Protein AF-A0A5K0WE41-F1 (afdb_monomer)

Organism: NCBI:txid210225

Sequence (117 aa):
ALQFINQLADKLHSTHSMQDKSRVLQLVYVIPAPRSEVFQSDDFTSEDLRRLSEAVDWFSLMTYDFSSAQYPGPSAPLNWIRSSLKLLLHGASSQQKLAHKILIGINFYGNDFIISE

Solvent-accessible surface area (backbone atoms only — not comparable to full-atom values): 7152 Å² total; per-residue (Å²): 112,69,68,59,53,42,55,49,25,56,53,32,55,70,38,56,40,94,91,40,73,89,42,53,45,83,43,73,45,78,39,77,49,63,92,54,100,61,86,57,98,85,50,87,44,30,66,57,51,59,72,40,53,84,51,42,65,31,34,43,31,44,44,44,75,69,35,47,83,92,51,73,65,61,47,55,50,66,69,56,52,53,49,33,51,53,57,46,45,46,91,47,96,53,41,66,68,56,56,72,29,54,42,82,40,78,73,94,70,83,85,88,73,83,77,85,129

Secondary structure (DSSP, 8-state):
-HHHHHHHHHHHHT-B-SS-TT-B---EEEEEPPSSSS--TTSPPHHHHHHHTTT-SEEEEE-----BTTB---SS-HHHHHHHHHHHTTT-TTHHHHHHTEEE---S---------

Foldseek 3Di:
DLVVLQVVLVVQQPDADPVGRVDGGAAEAEAEQDLDLDDDPPHCFLVSLVSCVVRHQAYEYPQFCNADLVGDDGRHDPVSLVSSLCGNLPPDPCSPSSVVRYDYDDDPDDDDHDDDD

Radius of gyration: 17.18 Å; Cα contacts (8 Å, |Δi|>4): 147; chains: 1; bounding box: 40×33×52 Å

Structure (mmCIF, N/CA/C/O backbone):
data_AF-A0A5K0WE41-F1
#
_entry.id   AF-A0A5K0WE41-F1
#
loop_
_atom_site.group_PDB
_atom_site.id
_atom_site.type_symbol
_atom_site.label_atom_id
_atom_site.label_alt_id
_atom_site.label_comp_id
_atom_site.label_asym_id
_atom_site.label_entity_id
_atom_site.label_seq_id
_atom_site.pdbx_PDB_ins_code
_atom_site.Cartn_x
_atom_site.Cartn_y
_atom_site.Cartn_z
_atom_site.occupancy
_atom_site.B_iso_or_equiv
_atom_site.auth_seq_id
_atom_site.auth_comp_id
_atom_site.auth_asym_id
_atom_site.auth_atom_id
_atom_site.pdbx_PDB_model_num
ATOM 1 N N . ALA A 1 1 ? -11.943 11.754 -0.341 1.00 81.25 1 ALA A N 1
ATOM 2 C CA . ALA A 1 1 ? -11.703 10.295 -0.408 1.00 81.25 1 ALA A CA 1
ATOM 3 C C . ALA A 1 1 ? -11.460 9.675 0.974 1.00 81.25 1 ALA A C 1
ATOM 5 O O . ALA A 1 1 ? -12.251 8.834 1.367 1.00 81.25 1 ALA A O 1
ATOM 6 N N . LEU A 1 2 ? -10.456 10.105 1.754 1.00 90.19 2 LEU A N 1
ATOM 7 C CA . LEU A 1 2 ? -10.118 9.476 3.052 1.00 90.19 2 LEU A CA 1
ATOM 8 C C . LEU A 1 2 ? -11.279 9.411 4.060 1.00 90.19 2 LEU A C 1
ATOM 10 O O . LEU A 1 2 ? -11.458 8.401 4.728 1.00 90.19 2 LEU A O 1
ATOM 14 N N . GLN A 1 3 ? -12.110 10.458 4.132 1.00 94.25 3 GLN A N 1
ATOM 15 C CA . GLN A 1 3 ? -13.287 10.470 5.011 1.00 94.25 3 GLN A CA 1
ATOM 16 C C . GLN A 1 3 ? -14.264 9.327 4.702 1.00 94.25 3 GLN A C 1
ATOM 18 O O . GLN A 1 3 ? -14.810 8.727 5.621 1.00 94.25 3 GLN A O 1
ATOM 23 N N . PHE A 1 4 ? -14.458 9.011 3.419 1.00 96.19 4 PHE A N 1
ATOM 24 C CA . PHE A 1 4 ? -15.298 7.889 3.008 1.00 96.19 4 PHE A CA 1
ATOM 25 C C . PHE A 1 4 ? -14.699 6.556 3.470 1.00 96.19 4 PHE A C 1
ATOM 27 O O . PHE A 1 4 ? -15.430 5.710 3.971 1.00 96.19 4 PHE A O 1
ATOM 34 N N . ILE A 1 5 ? -13.375 6.392 3.369 1.00 96.62 5 ILE A N 1
ATOM 35 C CA . ILE A 1 5 ? -12.683 5.181 3.834 1.00 96.62 5 ILE A CA 1
ATOM 36 C C . ILE A 1 5 ? -12.859 4.992 5.343 1.00 96.62 5 ILE A C 1
ATOM 38 O O . ILE A 1 5 ? -13.182 3.889 5.771 1.00 96.62 5 ILE A O 1
ATOM 42 N N . ASN A 1 6 ? -12.743 6.061 6.135 1.00 96.12 6 ASN A N 1
ATOM 43 C CA . ASN A 1 6 ? -12.985 5.994 7.580 1.00 96.12 6 ASN A CA 1
ATOM 44 C C . ASN A 1 6 ? -14.433 5.597 7.904 1.00 96.12 6 ASN A C 1
ATOM 46 O O . ASN A 1 6 ? -14.660 4.670 8.671 1.00 96.12 6 ASN A O 1
ATOM 50 N N . GLN A 1 7 ? -15.419 6.234 7.264 1.00 97.25 7 GLN A N 1
ATOM 51 C CA . GLN A 1 7 ? -16.833 5.895 7.476 1.00 97.25 7 GLN A CA 1
ATOM 52 C C . GLN A 1 7 ? -17.160 4.455 7.063 1.00 97.25 7 GLN A C 1
ATOM 54 O O . GLN A 1 7 ? -17.967 3.785 7.708 1.00 97.25 7 GLN A O 1
ATOM 59 N N . LEU A 1 8 ? -16.539 3.972 5.984 1.00 97.44 8 LEU A N 1
ATOM 60 C CA . LEU A 1 8 ? -16.683 2.594 5.537 1.00 97.44 8 LEU A CA 1
ATOM 61 C C . LEU A 1 8 ? -16.079 1.618 6.552 1.00 97.44 8 LEU A C 1
ATOM 63 O O . LEU A 1 8 ? -16.735 0.636 6.890 1.00 97.44 8 LEU A O 1
ATOM 67 N N . ALA A 1 9 ? -14.874 1.898 7.053 1.00 96.81 9 ALA A N 1
ATOM 68 C CA . ALA A 1 9 ? -14.227 1.097 8.088 1.00 96.81 9 ALA A CA 1
ATOM 69 C C . ALA A 1 9 ? -15.100 0.991 9.343 1.00 96.81 9 ALA A C 1
ATOM 71 O O . ALA A 1 9 ? -15.446 -0.116 9.748 1.00 96.81 9 ALA A O 1
ATOM 72 N N . ASP A 1 10 ? -15.571 2.126 9.869 1.00 96.25 10 ASP A N 1
ATOM 73 C CA . ASP A 1 10 ? -16.464 2.169 11.033 1.00 96.25 10 ASP A CA 1
ATOM 74 C C . ASP A 1 10 ? -17.723 1.317 10.804 1.00 96.25 10 ASP A C 1
ATOM 76 O O . ASP A 1 10 ? -18.204 0.596 11.690 1.00 96.25 10 ASP A O 1
ATOM 80 N N . LYS A 1 11 ? -18.277 1.363 9.584 1.00 96.94 11 LYS A N 1
ATOM 81 C CA . LYS A 1 11 ? -19.468 0.584 9.249 1.00 96.94 11 LYS A CA 1
ATOM 82 C C . LYS A 1 11 ? -19.185 -0.915 9.149 1.00 96.94 11 LYS A C 1
ATOM 84 O O . LYS A 1 11 ? -20.021 -1.716 9.572 1.00 96.94 11 LYS A O 1
ATOM 89 N N . LEU A 1 12 ? -18.031 -1.304 8.616 1.00 96.00 12 LEU A N 1
ATOM 90 C CA . LEU A 1 12 ? -17.606 -2.702 8.536 1.00 96.00 12 LEU A CA 1
ATOM 91 C C . LEU A 1 12 ? -17.308 -3.268 9.930 1.00 96.00 12 LEU A C 1
ATOM 93 O O . LEU A 1 12 ? -17.840 -4.321 10.282 1.00 96.00 12 LEU A O 1
ATOM 97 N N . HIS A 1 13 ? -16.573 -2.529 10.762 1.00 95.75 13 HIS A N 1
ATOM 98 C CA . HIS A 1 13 ? -16.225 -2.938 12.126 1.00 95.75 13 HIS A CA 1
ATOM 99 C C . HIS A 1 13 ? -17.427 -2.990 13.076 1.00 95.75 13 HIS A C 1
ATOM 101 O O . HIS A 1 13 ? -17.403 -3.741 14.044 1.00 95.75 13 HIS A O 1
ATOM 107 N N . SER A 1 14 ? -18.504 -2.251 12.796 1.00 94.44 14 SER A N 1
ATOM 108 C CA . SER A 1 14 ? -19.777 -2.361 13.532 1.00 94.44 14 SER A CA 1
ATOM 109 C C . SER A 1 14 ? -20.720 -3.445 12.992 1.00 94.44 14 SER A C 1
ATOM 111 O O . SER A 1 14 ? -21.779 -3.696 13.573 1.00 94.44 14 SER A O 1
ATOM 113 N N . THR A 1 15 ? -20.366 -4.098 11.882 1.00 93.94 15 THR A N 1
ATOM 114 C CA . THR A 1 15 ? -21.169 -5.170 11.290 1.00 93.94 15 THR A CA 1
ATOM 115 C C . THR A 1 15 ? -20.690 -6.523 11.802 1.00 93.94 15 THR A C 1
ATOM 117 O O . THR A 1 15 ? -19.607 -6.992 11.458 1.00 93.94 15 THR A O 1
ATOM 120 N N . HIS A 1 16 ? -21.529 -7.170 12.607 1.00 90.88 16 HIS A N 1
ATOM 121 C CA . HIS A 1 16 ? -21.249 -8.483 13.182 1.00 90.88 16 HIS A CA 1
ATOM 122 C C . HIS A 1 16 ? -21.716 -9.613 12.260 1.00 90.88 16 HIS A C 1
ATOM 124 O O . HIS A 1 16 ? -22.782 -9.525 11.643 1.00 90.88 16 HIS A O 1
ATOM 130 N N . SER A 1 17 ? -20.946 -10.701 12.203 1.00 85.88 17 SER A N 1
ATOM 131 C CA . SER A 1 17 ? -21.357 -11.904 11.480 1.00 85.88 17 SER A CA 1
ATOM 132 C C . SER A 1 17 ? -22.620 -12.517 12.093 1.00 85.88 17 SER A C 1
ATOM 134 O O . SER A 1 17 ? -22.770 -12.619 13.311 1.00 85.88 17 SER A O 1
ATOM 136 N N . MET A 1 18 ? -23.521 -12.980 11.221 1.00 82.06 18 MET A N 1
ATOM 137 C CA . MET A 1 18 ? -24.750 -13.679 11.616 1.00 82.06 18 MET A CA 1
ATOM 138 C C . MET A 1 18 ? -24.461 -15.023 12.297 1.00 82.06 18 MET A C 1
ATOM 140 O O . MET A 1 18 ? -25.262 -15.487 13.103 1.00 82.06 18 MET A O 1
ATOM 144 N N . GLN A 1 19 ? -23.325 -15.644 11.969 1.00 83.69 19 GLN A N 1
ATOM 145 C CA . GLN A 1 19 ? -22.916 -16.954 12.485 1.00 83.69 19 GLN A CA 1
ATOM 146 C C . GLN A 1 19 ? -22.080 -16.832 13.765 1.00 83.69 19 GLN A C 1
ATOM 148 O O . GLN A 1 19 ? -22.125 -17.719 14.610 1.00 83.69 19 GLN A O 1
ATOM 153 N N . ASP A 1 20 ? -21.337 -15.732 13.915 1.00 84.88 20 ASP A N 1
ATOM 154 C CA . ASP A 1 20 ? -20.466 -15.478 15.060 1.00 84.88 20 ASP A CA 1
ATOM 155 C C . ASP A 1 20 ? -20.424 -13.979 15.372 1.00 84.88 20 ASP A C 1
ATOM 157 O O . ASP A 1 20 ? -19.716 -13.204 14.728 1.00 84.88 20 ASP A O 1
ATOM 161 N N . LYS A 1 21 ? -21.164 -13.566 16.405 1.00 82.62 21 LYS A N 1
ATOM 162 C CA . LYS A 1 21 ? -21.242 -12.157 16.809 1.00 82.62 21 LYS A CA 1
ATOM 163 C C . LYS A 1 21 ? -19.912 -11.595 17.324 1.00 82.62 21 LYS A C 1
ATOM 165 O O . LYS A 1 21 ? -19.792 -10.379 17.429 1.00 82.62 21 LYS A O 1
ATOM 170 N N . SER A 1 22 ? -18.919 -12.433 17.634 1.00 83.12 22 SER A N 1
ATOM 171 C CA . SER A 1 22 ? -17.578 -11.973 18.019 1.00 83.12 22 SER A CA 1
ATOM 172 C C . SER A 1 22 ? -16.733 -11.523 16.823 1.00 83.12 22 SER A C 1
ATOM 174 O O . SER A 1 22 ? -15.737 -10.825 17.004 1.00 83.12 22 SER A O 1
ATOM 176 N N . ARG A 1 23 ? -17.140 -11.878 15.596 1.00 89.50 23 ARG A N 1
ATOM 177 C CA . ARG A 1 23 ? -16.425 -11.530 14.366 1.00 89.50 23 ARG A CA 1
ATOM 178 C C . ARG A 1 23 ? -17.081 -10.347 13.671 1.00 89.50 23 ARG A C 1
ATOM 180 O O . ARG A 1 23 ? -18.268 -10.380 13.344 1.00 89.50 23 ARG A O 1
ATOM 187 N N . VAL A 1 24 ? -16.268 -9.333 13.410 1.00 93.00 24 VAL A N 1
ATOM 188 C CA . VAL A 1 24 ? -16.629 -8.142 12.636 1.00 93.00 24 VAL A CA 1
ATOM 189 C C . VAL A 1 24 ? -16.017 -8.218 11.239 1.00 93.00 24 VAL A C 1
ATOM 191 O O 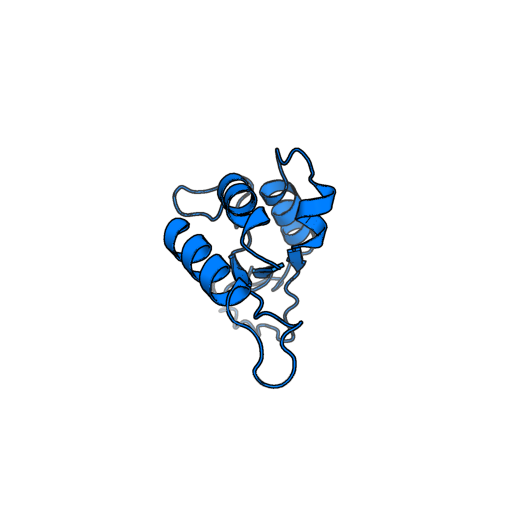. VAL A 1 24 ? -15.073 -8.982 11.012 1.00 93.00 24 VAL A O 1
ATOM 194 N N . LEU A 1 25 ? -16.565 -7.464 10.286 1.00 94.50 25 LEU A N 1
ATOM 195 C CA . LEU A 1 25 ? -15.988 -7.374 8.943 1.00 94.50 25 LEU A CA 1
ATOM 196 C C . LEU A 1 25 ? -14.701 -6.546 8.973 1.00 94.50 25 LEU A C 1
ATOM 198 O O . LEU A 1 25 ? -14.612 -5.588 9.729 1.00 94.50 25 LEU A O 1
ATOM 202 N N . GLN A 1 26 ? -13.728 -6.900 8.134 1.00 95.50 26 GLN A N 1
ATOM 203 C CA . GLN A 1 26 ? -12.438 -6.211 8.035 1.00 95.50 26 GLN A CA 1
ATOM 204 C C . GLN A 1 26 ? -12.339 -5.412 6.735 1.00 95.50 26 GLN A C 1
ATOM 206 O O . GLN A 1 26 ? -12.929 -5.794 5.721 1.00 95.50 26 GLN A O 1
ATOM 211 N N . LEU A 1 27 ? -11.546 -4.342 6.750 1.00 97.50 27 LEU A N 1
ATOM 212 C CA . LEU A 1 27 ? -11.239 -3.532 5.579 1.00 97.50 27 LEU A CA 1
ATOM 213 C C . LEU A 1 27 ? -9.772 -3.689 5.172 1.00 97.50 27 LEU A C 1
ATOM 215 O O . LEU A 1 27 ? -8.859 -3.289 5.896 1.00 97.50 27 LEU A O 1
ATOM 219 N N . VAL A 1 28 ? -9.561 -4.207 3.961 1.00 98.12 28 VAL A N 1
ATOM 220 C CA . VAL A 1 28 ? -8.261 -4.191 3.284 1.00 98.12 28 VAL A CA 1
ATOM 221 C C . VAL A 1 28 ? -8.289 -3.108 2.211 1.00 98.12 28 VAL A C 1
ATOM 223 O O . VAL A 1 28 ? -9.098 -3.177 1.287 1.00 98.12 28 VAL A O 1
ATOM 226 N N . TYR A 1 29 ? -7.422 -2.103 2.329 1.00 97.81 29 TYR A N 1
ATOM 227 C CA . TYR A 1 29 ? -7.379 -0.975 1.400 1.00 97.81 29 TYR A CA 1
ATOM 228 C C . TYR A 1 29 ? -6.222 -1.116 0.410 1.00 97.81 29 TYR A C 1
ATOM 230 O O . TYR A 1 29 ? -5.067 -1.266 0.806 1.00 97.81 29 TYR A O 1
ATOM 238 N N . VAL A 1 30 ? -6.523 -1.080 -0.886 1.00 97.75 30 VAL A N 1
ATOM 239 C CA . VAL A 1 30 ? -5.510 -1.184 -1.943 1.00 97.75 30 VAL A CA 1
ATOM 240 C C . VAL A 1 30 ? -4.852 0.175 -2.150 1.00 97.75 30 VAL A C 1
ATOM 242 O O . VAL A 1 30 ? -5.546 1.172 -2.345 1.00 97.75 30 VAL A O 1
ATOM 245 N N . ILE A 1 31 ? -3.519 0.214 -2.122 1.00 96.56 31 ILE A N 1
ATOM 246 C CA . ILE A 1 31 ? -2.740 1.444 -2.298 1.00 96.56 31 ILE A CA 1
ATOM 247 C C . ILE A 1 31 ? -1.682 1.275 -3.395 1.00 96.56 31 ILE A C 1
ATOM 249 O O . ILE A 1 31 ? -1.073 0.204 -3.508 1.00 96.56 31 ILE A O 1
ATOM 253 N N . PRO A 1 32 ? -1.442 2.310 -4.217 1.00 95.38 32 PRO A N 1
ATOM 254 C CA . PRO A 1 32 ? -0.383 2.274 -5.213 1.00 95.38 32 PRO A CA 1
ATOM 255 C C . PRO A 1 32 ? 0.995 2.330 -4.543 1.00 95.38 32 PRO A C 1
ATOM 257 O O . PRO A 1 32 ? 1.171 2.959 -3.498 1.00 95.38 32 PRO A O 1
ATOM 260 N 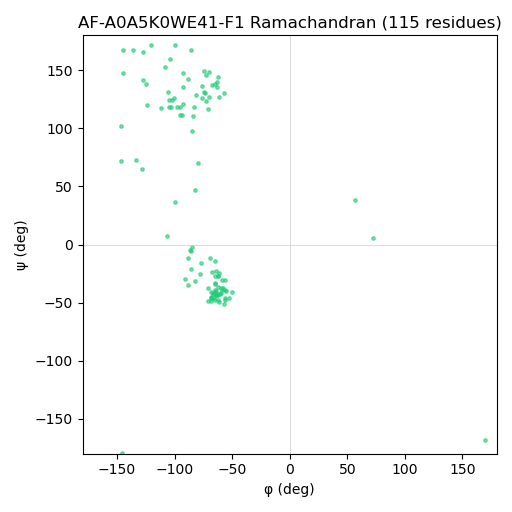N . ALA A 1 33 ? 1.991 1.696 -5.161 1.00 95.00 33 ALA A N 1
ATOM 261 C CA . ALA A 1 33 ? 3.381 1.925 -4.792 1.00 95.00 33 ALA A CA 1
ATOM 262 C C . ALA A 1 33 ? 3.867 3.278 -5.357 1.00 95.00 33 ALA A C 1
ATOM 264 O O . ALA A 1 33 ? 3.596 3.577 -6.524 1.00 95.00 33 ALA A O 1
ATOM 265 N N . PRO A 1 34 ? 4.602 4.090 -4.574 1.00 92.69 34 PRO A N 1
ATOM 266 C CA . PRO A 1 34 ? 5.190 5.333 -5.064 1.00 92.69 34 PRO A CA 1
ATOM 267 C C . PRO A 1 34 ? 6.099 5.073 -6.264 1.00 92.69 34 PRO A C 1
ATOM 269 O O . PRO A 1 34 ? 6.957 4.189 -6.209 1.00 92.69 34 PRO A O 1
ATOM 272 N N . ARG A 1 35 ? 5.921 5.837 -7.344 1.00 82.62 35 ARG A N 1
ATOM 273 C CA . ARG A 1 35 ? 6.701 5.680 -8.586 1.00 82.62 35 ARG A CA 1
ATOM 274 C C . ARG A 1 35 ? 8.028 6.438 -8.569 1.00 82.62 35 ARG A C 1
ATOM 276 O O . ARG A 1 35 ? 8.932 6.097 -9.324 1.00 82.62 35 ARG A O 1
ATOM 283 N N . SER A 1 36 ? 8.148 7.439 -7.705 1.00 83.12 36 SER A N 1
ATOM 284 C CA . SER A 1 36 ? 9.335 8.277 -7.529 1.00 83.12 36 SER A CA 1
ATOM 285 C C . SER A 1 36 ? 9.765 8.329 -6.064 1.00 83.12 36 SER A C 1
ATOM 287 O O . SER A 1 36 ? 9.016 7.959 -5.163 1.00 83.12 36 SER A O 1
ATOM 289 N N . GLU A 1 37 ? 10.986 8.811 -5.818 1.00 80.50 37 GLU A N 1
ATOM 290 C CA . GLU A 1 37 ? 11.508 9.038 -4.459 1.00 80.50 37 GLU A CA 1
ATOM 291 C C . GLU A 1 37 ? 10.803 10.191 -3.727 1.00 80.50 37 GLU A C 1
ATOM 293 O O . GLU A 1 37 ? 10.956 10.351 -2.518 1.00 80.50 37 GLU A O 1
ATOM 298 N N . VAL A 1 38 ? 10.014 10.981 -4.457 1.00 81.69 38 VAL A N 1
ATOM 299 C CA . VAL A 1 38 ? 9.201 12.086 -3.948 1.00 81.69 38 VAL A CA 1
ATOM 300 C C . VAL A 1 38 ? 7.756 11.855 -4.370 1.00 81.69 38 VAL A C 1
ATOM 302 O O . VAL A 1 38 ? 7.512 11.464 -5.514 1.00 81.69 38 VAL A O 1
ATOM 305 N N . PHE A 1 39 ? 6.816 12.102 -3.458 1.00 85.88 39 PHE A N 1
ATOM 306 C CA . PHE A 1 39 ? 5.387 12.049 -3.759 1.00 85.88 39 PHE A CA 1
ATOM 307 C C . PHE A 1 39 ? 4.982 13.174 -4.716 1.00 85.88 39 PHE A C 1
ATOM 309 O O . PHE A 1 39 ? 5.393 14.324 -4.554 1.00 85.88 39 PHE A O 1
ATOM 316 N N . GLN A 1 40 ? 4.149 12.840 -5.691 1.00 84.81 40 GLN A N 1
ATOM 317 C CA . GLN A 1 40 ? 3.450 13.790 -6.551 1.00 84.81 40 GLN A CA 1
ATOM 318 C C . GLN A 1 40 ? 2.146 14.252 -5.878 1.00 84.81 40 GLN A C 1
ATOM 320 O O . GLN A 1 40 ? 1.718 13.680 -4.877 1.00 84.81 40 GLN A O 1
ATOM 325 N N . SER A 1 41 ? 1.510 15.304 -6.405 1.00 78.75 41 SER A N 1
ATOM 326 C CA . SER A 1 41 ? 0.323 15.933 -5.794 1.00 78.75 41 SER A CA 1
ATOM 327 C C . SER A 1 41 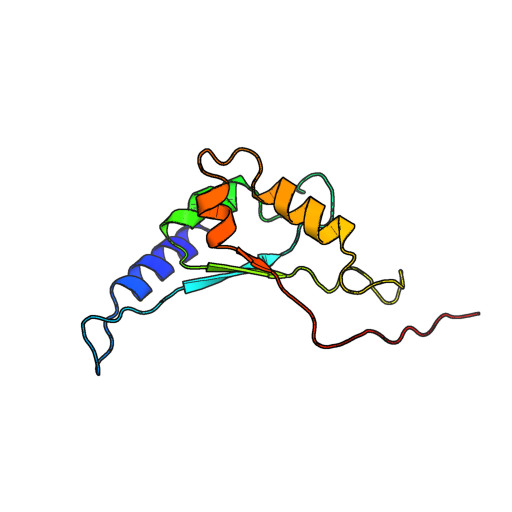? -0.850 14.981 -5.557 1.00 78.75 41 SER A C 1
ATOM 329 O O . SER A 1 41 ? -1.598 15.180 -4.604 1.00 78.75 41 SER A O 1
ATOM 331 N N . ASP A 1 42 ? -0.989 13.960 -6.402 1.00 83.06 42 ASP A N 1
ATOM 332 C CA . ASP A 1 42 ? -2.096 12.997 -6.375 1.00 83.06 42 ASP A CA 1
ATOM 333 C C . ASP A 1 42 ? -1.676 11.616 -5.841 1.00 83.06 42 ASP A C 1
ATOM 335 O O . ASP A 1 42 ? -2.458 10.662 -5.883 1.00 83.06 42 ASP A O 1
ATOM 339 N N . ASP A 1 43 ? -0.443 11.490 -5.342 1.00 89.69 43 ASP A N 1
ATOM 340 C CA . ASP A 1 43 ? 0.050 10.232 -4.793 1.00 89.69 43 ASP A CA 1
ATOM 341 C C . ASP A 1 43 ? -0.562 9.942 -3.422 1.00 89.69 43 ASP A C 1
ATOM 343 O O . ASP A 1 43 ? -0.821 10.828 -2.610 1.00 89.69 43 ASP A O 1
ATOM 347 N N . PHE A 1 44 ? -0.710 8.652 -3.125 1.00 93.44 44 PHE A N 1
ATOM 348 C CA . PHE A 1 44 ? -0.966 8.199 -1.766 1.00 93.44 44 PHE A CA 1
ATOM 349 C C . PHE A 1 44 ? 0.299 8.375 -0.915 1.00 93.44 44 PHE A C 1
ATOM 351 O O . PHE A 1 44 ? 1.327 7.747 -1.181 1.00 93.44 44 PHE A O 1
ATOM 358 N N . THR A 1 45 ? 0.225 9.219 0.111 1.00 93.81 45 THR A N 1
ATOM 359 C CA . THR A 1 45 ? 1.389 9.647 0.897 1.00 93.81 45 THR A CA 1
ATOM 360 C C . THR A 1 45 ? 1.540 8.902 2.225 1.00 93.81 45 THR A C 1
ATOM 362 O O . THR A 1 45 ? 0.650 8.185 2.690 1.00 93.81 45 THR A O 1
ATOM 365 N N . SER A 1 46 ? 2.670 9.125 2.903 1.00 93.69 46 SER A N 1
ATOM 366 C CA . SER A 1 46 ? 2.867 8.679 4.288 1.00 93.69 46 SER A CA 1
ATOM 367 C C . SER A 1 46 ? 1.887 9.330 5.279 1.00 93.69 46 SER A C 1
ATOM 369 O O . SER A 1 46 ? 1.557 8.723 6.299 1.00 93.69 46 SER A O 1
ATOM 371 N N . GLU A 1 47 ? 1.381 10.537 4.985 1.00 92.94 47 GLU A N 1
ATOM 372 C CA . GLU A 1 47 ? 0.323 11.182 5.777 1.00 92.94 47 GLU A CA 1
ATOM 373 C C . GLU A 1 47 ? -1.000 10.431 5.624 1.00 92.94 47 GLU A C 1
ATOM 375 O O . GLU A 1 47 ? -1.676 10.149 6.610 1.00 92.94 47 GLU A O 1
ATOM 380 N N . ASP A 1 48 ? -1.361 10.069 4.393 1.00 94.31 48 ASP A N 1
ATOM 381 C CA . ASP A 1 48 ? -2.600 9.341 4.113 1.00 94.31 48 ASP A CA 1
ATOM 382 C C . ASP A 1 48 ? -2.575 7.964 4.776 1.00 94.31 48 ASP A C 1
ATOM 384 O O . ASP A 1 48 ? -3.538 7.574 5.440 1.00 94.31 48 ASP A O 1
ATOM 388 N N . LEU A 1 49 ? -1.434 7.272 4.678 1.00 95.00 49 LEU A N 1
ATOM 389 C CA . LEU A 1 49 ? -1.200 6.004 5.361 1.00 95.00 49 LEU A CA 1
ATOM 390 C C . LEU A 1 49 ? -1.399 6.135 6.876 1.00 95.00 49 LEU A C 1
ATOM 392 O O . LEU A 1 49 ? -2.077 5.308 7.481 1.00 95.00 49 LEU A O 1
ATOM 396 N N . ARG A 1 50 ? -0.843 7.188 7.488 1.00 93.44 50 ARG A N 1
ATOM 397 C CA . ARG A 1 50 ? -0.985 7.464 8.923 1.00 93.44 50 ARG A CA 1
ATOM 398 C C . ARG A 1 50 ? -2.420 7.816 9.311 1.00 93.44 50 ARG A C 1
ATOM 400 O O . ARG A 1 50 ? -2.903 7.339 10.328 1.00 93.44 50 ARG A O 1
ATOM 407 N N . ARG A 1 51 ? -3.120 8.631 8.522 1.00 93.44 51 ARG A N 1
ATOM 408 C CA . ARG A 1 51 ? -4.518 9.007 8.799 1.00 93.44 51 ARG A CA 1
ATOM 409 C C . ARG A 1 51 ? -5.465 7.818 8.734 1.00 93.44 51 ARG A C 1
ATOM 411 O O . ARG A 1 51 ? -6.439 7.783 9.478 1.00 93.44 51 ARG A O 1
ATOM 418 N N . LEU A 1 52 ? -5.188 6.870 7.844 1.00 95.44 52 LEU A N 1
ATOM 419 C CA . LEU A 1 52 ? -5.991 5.664 7.675 1.00 95.44 52 LEU A CA 1
ATOM 420 C C . LEU A 1 52 ? -5.553 4.507 8.582 1.00 95.44 52 LEU A C 1
ATOM 422 O O . LEU A 1 52 ? -6.282 3.522 8.674 1.00 95.44 52 LEU A O 1
ATOM 426 N N . SER A 1 53 ? -4.393 4.586 9.248 1.00 93.44 53 SER A N 1
ATOM 427 C CA . SER A 1 53 ? -3.823 3.441 9.968 1.00 93.44 53 SER A CA 1
ATOM 428 C C . SER A 1 53 ? -4.687 2.940 11.113 1.00 93.44 53 SER A C 1
ATOM 430 O O . SER A 1 5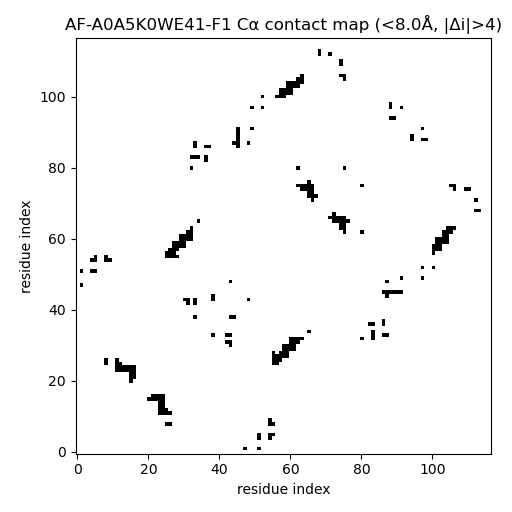3 ? -4.592 1.767 11.453 1.00 93.44 53 SER A O 1
ATOM 432 N N . GLU A 1 54 ? -5.511 3.794 11.714 1.00 92.50 54 GLU A N 1
ATOM 433 C CA . GLU A 1 54 ? -6.415 3.398 12.798 1.00 92.50 54 GLU A CA 1
ATOM 434 C C . GLU A 1 54 ? -7.705 2.755 12.274 1.00 92.50 54 GLU A C 1
ATOM 436 O O . GLU A 1 54 ? -8.238 1.854 12.913 1.00 92.50 54 GLU A O 1
ATOM 441 N N . ALA A 1 55 ? -8.172 3.170 11.094 1.00 95.25 55 ALA A N 1
ATOM 442 C CA . ALA A 1 55 ? -9.420 2.697 10.500 1.00 95.25 55 ALA A CA 1
ATOM 443 C C . ALA A 1 55 ? -9.236 1.428 9.650 1.00 95.25 55 ALA A C 1
ATOM 445 O O . ALA A 1 55 ? -10.110 0.574 9.596 1.00 95.25 55 ALA A O 1
ATOM 446 N N . VAL A 1 56 ? -8.105 1.281 8.962 1.00 96.75 56 VAL A N 1
ATOM 447 C CA . VAL A 1 56 ? -7.865 0.165 8.037 1.00 96.75 56 VAL A CA 1
ATOM 448 C C . VAL A 1 56 ? -7.168 -0.993 8.758 1.00 96.75 56 VAL A C 1
ATOM 450 O O . VAL A 1 56 ? -6.201 -0.791 9.504 1.00 96.75 56 VAL A O 1
ATOM 453 N N . ASP A 1 57 ? -7.625 -2.227 8.519 1.00 97.19 57 ASP A N 1
ATOM 454 C CA . ASP A 1 57 ? -6.986 -3.431 9.061 1.00 97.19 57 ASP A CA 1
ATOM 455 C C . ASP A 1 57 ? -5.646 -3.696 8.363 1.00 97.19 57 ASP A C 1
ATOM 457 O O . ASP A 1 57 ? -4.627 -3.877 9.032 1.00 97.19 57 ASP A O 1
ATOM 461 N N . TRP A 1 58 ? -5.644 -3.665 7.022 1.00 98.12 58 TRP A N 1
ATOM 462 C CA . TRP A 1 58 ? -4.469 -3.947 6.191 1.00 98.12 58 TRP A CA 1
ATOM 463 C C . TRP A 1 58 ? -4.422 -3.095 4.921 1.00 98.12 58 TRP A C 1
ATOM 465 O O . TRP A 1 58 ? -5.448 -2.805 4.309 1.00 98.12 58 TRP A O 1
ATOM 475 N N . PHE A 1 59 ? -3.217 -2.761 4.472 1.00 98.12 59 PHE A N 1
ATOM 476 C CA . PHE A 1 59 ? -2.970 -2.086 3.202 1.00 98.12 59 PHE A CA 1
ATOM 477 C C . PHE A 1 59 ? -2.406 -3.076 2.186 1.00 98.12 59 PHE A C 1
ATOM 479 O O . PHE A 1 59 ? -1.322 -3.617 2.388 1.00 98.12 5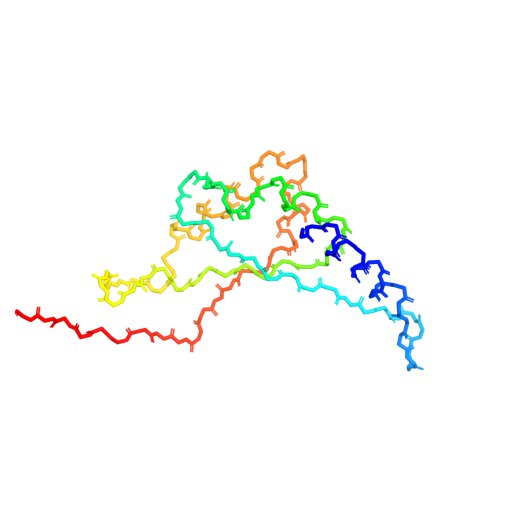9 PHE A O 1
ATOM 486 N N . SER A 1 60 ? -3.117 -3.296 1.083 1.00 98.19 60 SER A N 1
ATOM 487 C CA . SER A 1 60 ? -2.627 -4.084 -0.049 1.00 98.19 60 SER A CA 1
ATOM 488 C C . SER A 1 60 ? -1.796 -3.187 -0.962 1.00 98.19 60 SER A C 1
ATOM 490 O O . SER A 1 60 ? -2.345 -2.449 -1.782 1.00 98.19 60 SER A O 1
ATOM 492 N N . LEU A 1 61 ? -0.475 -3.231 -0.805 1.00 98.00 61 LEU A N 1
ATOM 493 C CA . LEU A 1 61 ? 0.458 -2.384 -1.540 1.00 98.00 61 LEU A CA 1
ATOM 494 C C . LEU A 1 61 ? 0.772 -2.987 -2.917 1.00 98.00 61 LEU A C 1
ATOM 496 O O . LEU A 1 61 ? 1.342 -4.073 -3.014 1.00 98.00 61 LEU A O 1
ATOM 500 N N . MET A 1 62 ? 0.435 -2.265 -3.986 1.00 97.81 62 MET A N 1
ATOM 501 C CA . MET A 1 62 ? 0.634 -2.708 -5.373 1.00 97.81 62 MET A CA 1
ATOM 502 C C . MET A 1 62 ? 2.088 -2.512 -5.838 1.00 97.81 62 MET A C 1
ATOM 504 O O . MET A 1 62 ? 2.387 -1.640 -6.649 1.00 97.81 62 MET A O 1
ATOM 508 N N . THR A 1 63 ? 3.012 -3.308 -5.295 1.00 97.19 63 THR A N 1
ATOM 509 C CA . THR A 1 63 ? 4.452 -3.335 -5.634 1.00 97.19 63 THR A CA 1
ATOM 510 C C . THR A 1 63 ? 4.764 -4.172 -6.879 1.00 97.19 63 THR A C 1
ATOM 512 O O . THR A 1 63 ? 5.679 -4.992 -6.882 1.00 97.19 63 THR A O 1
ATOM 515 N N . TYR A 1 64 ? 3.994 -3.974 -7.942 1.00 96.56 64 TYR A N 1
ATOM 516 C CA . TYR A 1 64 ? 4.144 -4.625 -9.247 1.00 96.56 64 TYR A CA 1
ATOM 517 C C . TYR A 1 64 ? 3.751 -3.641 -10.363 1.00 96.56 64 TYR A C 1
ATOM 519 O O . TYR A 1 64 ? 3.443 -2.485 -10.078 1.00 96.56 64 TYR A O 1
ATOM 527 N N . ASP A 1 65 ? 3.809 -4.074 -11.625 1.00 95.12 65 ASP A N 1
ATOM 528 C CA . ASP A 1 65 ? 3.586 -3.232 -12.815 1.00 95.12 65 ASP A CA 1
ATOM 529 C C . ASP A 1 65 ? 4.514 -2.011 -12.905 1.00 95.12 65 ASP A C 1
ATOM 531 O O . ASP A 1 65 ? 4.116 -0.923 -13.322 1.00 95.12 65 ASP A O 1
ATOM 535 N N . PHE A 1 66 ? 5.780 -2.194 -12.519 1.00 95.25 66 PHE A N 1
ATOM 536 C CA . PHE A 1 66 ? 6.793 -1.143 -12.618 1.00 95.25 66 PHE A CA 1
ATOM 537 C C . PHE A 1 66 ? 7.157 -0.809 -14.073 1.00 95.25 66 PHE A C 1
ATOM 539 O O . PHE A 1 66 ? 7.209 0.360 -14.452 1.00 95.25 66 PHE A O 1
ATOM 546 N N . SER A 1 67 ? 7.425 -1.834 -14.886 1.00 94.38 67 SER A N 1
ATOM 547 C CA . SER A 1 67 ? 7.805 -1.689 -16.296 1.00 94.38 67 SER A CA 1
ATOM 548 C C . SER A 1 67 ? 6.601 -1.761 -17.234 1.00 94.38 67 SER A C 1
ATOM 550 O O . SER A 1 67 ? 5.658 -2.513 -16.991 1.00 94.38 67 SER A O 1
ATOM 552 N N . SER A 1 68 ? 6.668 -1.020 -18.342 1.00 92.31 68 SER A N 1
ATOM 553 C CA . SER A 1 68 ? 5.638 -0.978 -19.388 1.00 92.31 68 SER A CA 1
ATOM 554 C C . SER A 1 68 ? 6.197 -1.417 -20.742 1.00 92.31 68 SER A C 1
ATOM 556 O O . SER A 1 68 ? 7.404 -1.567 -20.903 1.00 92.31 68 SER A O 1
ATOM 558 N N . ALA A 1 69 ? 5.333 -1.581 -21.748 1.00 91.50 69 ALA A N 1
ATOM 559 C CA . ALA A 1 69 ? 5.764 -1.943 -23.101 1.00 91.50 69 ALA A CA 1
ATOM 560 C C . ALA A 1 69 ? 6.737 -0.9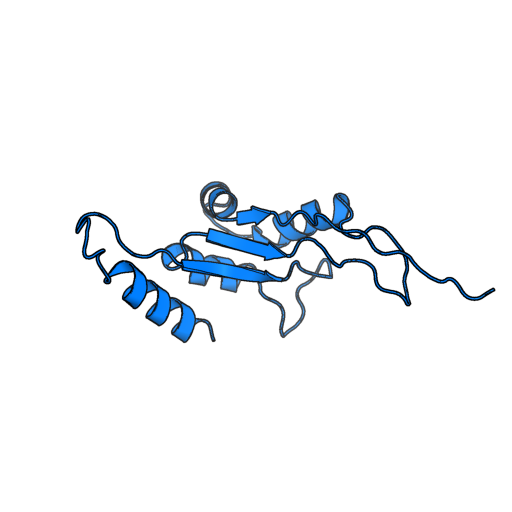28 -23.732 1.00 91.50 69 ALA A C 1
ATOM 562 O O . ALA A 1 69 ? 7.598 -1.315 -24.512 1.00 91.50 69 ALA A O 1
ATOM 563 N N . GLN A 1 70 ? 6.625 0.360 -23.381 1.00 91.44 70 GLN A N 1
ATOM 564 C CA . GLN A 1 70 ? 7.526 1.412 -23.872 1.00 91.44 70 GLN A CA 1
ATOM 565 C C . GLN A 1 70 ? 8.884 1.407 -23.155 1.00 91.44 70 GLN A C 1
ATOM 567 O O . GLN A 1 70 ? 9.874 1.875 -23.709 1.00 91.44 70 GLN A O 1
ATOM 572 N N . TYR A 1 71 ? 8.922 0.888 -21.925 1.00 91.25 71 TYR A N 1
ATOM 573 C CA . TYR A 1 71 ? 10.107 0.828 -21.072 1.00 91.25 71 TYR A CA 1
ATOM 574 C C . TYR A 1 71 ? 10.217 -0.580 -20.465 1.00 91.25 71 TYR A C 1
ATOM 576 O O . TYR A 1 71 ? 9.916 -0.768 -19.275 1.00 91.25 71 TYR A O 1
ATOM 584 N N . PRO A 1 72 ? 10.584 -1.584 -21.288 1.00 94.38 72 PRO A N 1
ATOM 585 C CA . PRO A 1 72 ? 10.613 -2.977 -20.869 1.00 94.38 72 PRO A CA 1
ATOM 586 C C . PRO A 1 72 ? 11.625 -3.187 -19.742 1.00 94.38 72 PRO A C 1
ATOM 588 O O . PRO A 1 72 ? 12.685 -2.561 -19.694 1.00 94.38 72 PRO A O 1
ATOM 591 N N . GLY A 1 73 ? 11.292 -4.080 -18.815 1.00 94.62 73 GLY A N 1
ATOM 592 C CA . GLY A 1 73 ? 12.099 -4.313 -17.625 1.00 94.62 73 GLY A CA 1
ATOM 593 C C . GLY A 1 73 ? 11.398 -5.191 -16.586 1.00 94.62 73 GLY A C 1
ATOM 594 O O . GLY A 1 73 ? 10.389 -5.832 -16.889 1.00 94.62 73 GLY A O 1
ATOM 595 N N . PRO A 1 74 ? 11.939 -5.265 -15.359 1.00 95.31 74 PRO A N 1
ATOM 596 C CA . PRO A 1 74 ? 11.379 -6.100 -14.302 1.00 95.31 74 PRO A CA 1
ATOM 597 C C . PRO A 1 74 ? 9.980 -5.625 -13.877 1.00 95.31 74 PRO A C 1
ATOM 599 O O . PRO A 1 74 ? 9.762 -4.438 -13.658 1.00 95.31 74 PRO A O 1
ATOM 602 N N . SER A 1 75 ? 9.046 -6.556 -13.651 1.00 94.88 75 SER A N 1
ATOM 603 C CA . SER A 1 75 ? 7.694 -6.220 -13.167 1.00 94.88 75 SER A CA 1
ATOM 604 C C . SER A 1 75 ? 7.696 -5.615 -11.756 1.00 94.88 75 SER A C 1
ATOM 606 O O . SER A 1 75 ? 6.864 -4.763 -11.457 1.00 94.88 75 SER A O 1
ATOM 608 N N . ALA A 1 76 ? 8.629 -6.044 -10.897 1.00 96.31 76 ALA A N 1
ATOM 609 C CA . ALA A 1 76 ? 8.709 -5.646 -9.491 1.00 96.31 76 ALA A CA 1
ATOM 610 C C . ALA A 1 76 ? 10.178 -5.562 -9.000 1.00 96.31 76 ALA A C 1
ATOM 612 O O . ALA A 1 76 ? 10.646 -6.437 -8.264 1.00 96.31 76 ALA A O 1
ATOM 613 N N . PRO A 1 77 ? 10.966 -4.552 -9.427 1.00 96.00 77 PRO A N 1
ATOM 614 C CA . PRO A 1 77 ? 12.365 -4.431 -9.018 1.00 96.00 77 PRO A CA 1
ATOM 615 C C . PRO A 1 77 ? 12.518 -4.263 -7.497 1.00 96.00 77 PRO A C 1
ATOM 617 O O . PRO A 1 77 ? 11.966 -3.345 -6.893 1.00 96.00 77 PRO A O 1
ATOM 620 N N . LEU A 1 78 ? 13.341 -5.110 -6.866 1.00 96.06 78 LEU A N 1
ATOM 621 C CA . LEU A 1 78 ? 13.488 -5.172 -5.401 1.00 96.06 78 LEU A CA 1
ATOM 622 C C . LEU A 1 78 ? 13.913 -3.839 -4.761 1.00 96.06 78 LEU A C 1
ATOM 624 O O . LEU A 1 78 ? 13.459 -3.499 -3.667 1.00 96.06 78 LEU A O 1
ATOM 628 N N . ASN A 1 79 ? 14.788 -3.081 -5.427 1.00 95.25 79 ASN A N 1
ATOM 629 C CA . ASN A 1 79 ? 15.239 -1.781 -4.925 1.00 95.25 79 ASN A CA 1
ATOM 630 C C . ASN A 1 79 ? 14.082 -0.779 -4.845 1.00 95.25 79 ASN A C 1
ATOM 632 O O . ASN A 1 79 ? 13.969 -0.065 -3.852 1.00 95.25 79 ASN A O 1
ATOM 636 N N . TRP A 1 80 ? 13.196 -0.787 -5.842 1.00 95.50 80 TRP A N 1
ATOM 637 C CA . TRP A 1 80 ? 12.003 0.052 -5.857 1.00 95.50 80 TRP A CA 1
ATOM 638 C C . TRP A 1 80 ? 11.044 -0.327 -4.726 1.00 95.50 80 TRP A C 1
ATOM 640 O O . TRP A 1 80 ? 10.699 0.542 -3.934 1.00 95.50 80 TRP A O 1
ATOM 650 N N . ILE A 1 81 ? 10.742 -1.620 -4.541 1.00 96.00 81 ILE A N 1
ATOM 651 C CA . ILE A 1 81 ? 9.902 -2.107 -3.426 1.00 96.00 81 ILE A CA 1
ATOM 652 C C . ILE A 1 81 ? 10.427 -1.596 -2.074 1.00 96.00 81 ILE A C 1
ATOM 654 O O . ILE A 1 81 ? 9.671 -1.090 -1.241 1.00 96.00 81 ILE A O 1
ATOM 658 N N . ARG A 1 82 ? 11.746 -1.695 -1.851 1.00 95.19 82 ARG A N 1
ATOM 659 C CA . ARG A 1 82 ? 12.392 -1.217 -0.618 1.00 95.19 82 ARG A CA 1
ATOM 660 C C . ARG A 1 82 ? 12.255 0.296 -0.445 1.00 95.19 82 ARG A C 1
ATOM 662 O O . ARG A 1 82 ? 11.977 0.745 0.666 1.00 95.19 82 ARG A O 1
ATOM 669 N N . SER A 1 83 ? 12.459 1.074 -1.505 1.00 94.69 83 SER A N 1
ATOM 670 C CA . SER A 1 83 ? 12.318 2.534 -1.467 1.00 94.69 83 SER A CA 1
ATOM 671 C C . SER A 1 83 ? 10.868 2.965 -1.240 1.00 94.69 83 SER A C 1
ATOM 673 O O . SER A 1 83 ? 10.627 3.827 -0.398 1.00 94.69 83 SER A O 1
ATOM 675 N N . SER A 1 84 ? 9.899 2.310 -1.885 1.00 94.81 84 SER A N 1
ATOM 676 C CA . SER A 1 84 ? 8.463 2.529 -1.679 1.00 94.81 84 SER A CA 1
ATOM 677 C C . SER A 1 84 ? 8.062 2.350 -0.214 1.00 94.81 84 SER A C 1
ATOM 679 O O . SER A 1 84 ? 7.411 3.221 0.358 1.00 94.81 84 SER A O 1
ATOM 681 N N . LEU A 1 85 ? 8.502 1.260 0.427 1.00 94.88 85 LEU A N 1
ATOM 682 C CA . LEU A 1 85 ? 8.228 1.014 1.847 1.00 94.88 85 LEU A CA 1
ATOM 683 C C . LEU A 1 85 ? 8.870 2.069 2.751 1.00 94.88 85 LEU A C 1
ATOM 685 O O . LEU A 1 85 ? 8.222 2.564 3.671 1.00 94.88 85 LEU A O 1
ATOM 689 N N . LYS A 1 86 ? 10.130 2.442 2.490 1.00 94.00 86 LYS A N 1
ATOM 690 C CA . LYS A 1 86 ? 10.820 3.490 3.259 1.00 94.00 86 LYS A CA 1
ATOM 691 C C . LYS A 1 86 ? 10.102 4.831 3.161 1.00 94.00 86 LYS A C 1
ATOM 693 O O . LYS A 1 86 ? 9.972 5.508 4.177 1.00 94.00 86 LYS A O 1
ATOM 698 N N . LEU A 1 87 ? 9.647 5.198 1.965 1.00 94.44 87 LEU A N 1
ATOM 699 C CA . LEU A 1 87 ? 8.960 6.459 1.715 1.00 94.44 87 LEU A CA 1
ATOM 700 C C . LEU A 1 87 ? 7.588 6.494 2.405 1.00 94.44 87 LEU A C 1
ATOM 702 O O . LEU A 1 87 ? 7.278 7.454 3.106 1.00 94.44 87 LEU A O 1
ATOM 706 N N . LEU A 1 88 ? 6.801 5.420 2.285 1.00 94.69 88 LEU A N 1
ATOM 707 C CA . LEU A 1 88 ? 5.483 5.301 2.919 1.00 94.69 88 LEU A CA 1
ATOM 708 C C . LEU A 1 88 ? 5.552 5.281 4.452 1.00 94.69 88 LEU A C 1
ATOM 710 O O . LEU A 1 88 ? 4.719 5.888 5.118 1.00 94.69 88 L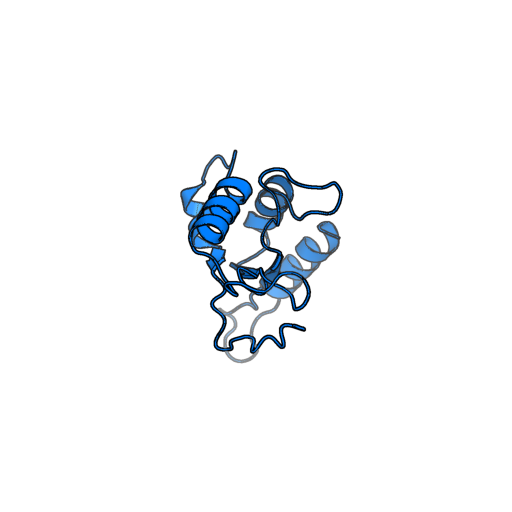EU A O 1
ATOM 714 N N . LEU A 1 89 ? 6.553 4.610 5.025 1.00 94.31 89 LEU A N 1
ATOM 715 C CA . LEU A 1 89 ? 6.738 4.514 6.478 1.00 94.31 89 LEU A CA 1
ATOM 716 C C . LEU A 1 89 ? 7.501 5.712 7.073 1.00 94.31 89 LEU A C 1
ATOM 718 O O . LEU A 1 89 ? 7.717 5.776 8.290 1.00 94.31 89 LEU A O 1
ATOM 722 N N . HIS A 1 90 ? 7.938 6.661 6.243 1.00 90.38 90 HIS A N 1
ATOM 723 C CA . HIS A 1 90 ? 8.696 7.819 6.697 1.00 90.38 90 HIS A CA 1
ATOM 724 C C . HIS A 1 90 ? 7.865 8.696 7.646 1.00 90.38 90 HIS A C 1
ATOM 726 O O . HIS A 1 90 ? 6.699 8.991 7.393 1.00 90.38 90 HIS A O 1
ATOM 732 N N . GLY A 1 91 ? 8.473 9.137 8.751 1.00 80.69 91 GLY A N 1
ATOM 733 C CA . GLY A 1 91 ? 7.836 10.056 9.700 1.00 80.69 91 GLY A CA 1
ATOM 734 C C . GLY A 1 91 ? 6.717 9.453 10.561 1.00 80.69 91 GLY A C 1
ATOM 735 O O . GLY A 1 91 ? 6.078 10.186 11.313 1.00 80.69 91 GLY A O 1
ATOM 736 N N . ALA A 1 92 ? 6.459 8.141 10.495 1.00 78.62 92 ALA A N 1
ATOM 737 C CA . ALA A 1 92 ? 5.535 7.487 11.420 1.00 78.62 92 ALA A CA 1
ATOM 738 C C . ALA A 1 92 ? 6.193 7.300 12.799 1.00 78.62 92 ALA A C 1
ATOM 740 O O . ALA A 1 92 ? 7.244 6.674 12.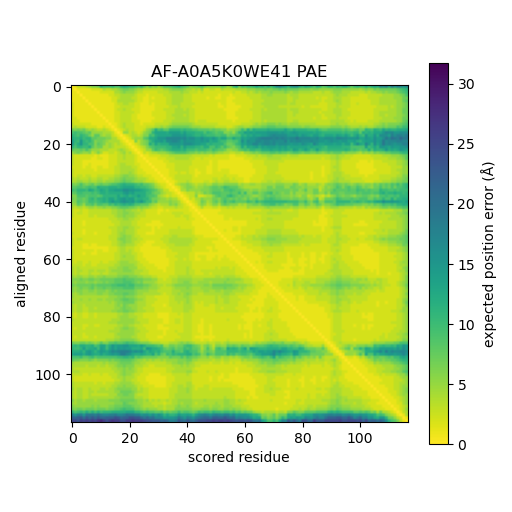913 1.00 78.62 92 ALA A O 1
ATOM 741 N N . SER A 1 93 ? 5.551 7.784 13.866 1.00 74.25 93 SER A N 1
ATOM 742 C CA . SER A 1 93 ? 6.023 7.614 15.253 1.00 74.25 93 SER A CA 1
ATOM 743 C C . SER A 1 93 ? 6.111 6.144 15.683 1.00 74.25 93 SER A C 1
ATOM 745 O O . SER A 1 93 ? 6.897 5.797 16.560 1.00 74.25 93 SER A O 1
ATOM 747 N N . SER A 1 94 ? 5.338 5.261 15.042 1.00 81.56 94 SER A N 1
ATOM 748 C CA . SER A 1 94 ? 5.378 3.813 15.248 1.00 81.56 94 SER A CA 1
ATOM 749 C C . SER A 1 94 ? 5.516 3.063 13.920 1.00 81.56 94 SER A C 1
ATOM 751 O O . SER A 1 94 ? 4.624 2.323 13.505 1.00 81.56 94 SER A O 1
ATOM 753 N N . GLN A 1 95 ? 6.655 3.255 13.244 1.00 84.06 95 GLN A N 1
ATOM 754 C CA . GLN A 1 95 ? 6.955 2.612 11.954 1.00 84.06 95 GLN A CA 1
ATOM 755 C C . GLN A 1 95 ? 6.727 1.100 11.975 1.00 84.06 95 GLN A C 1
ATOM 757 O O . GLN A 1 95 ? 6.167 0.556 11.031 1.00 84.06 95 GLN A O 1
ATOM 762 N N . GLN A 1 96 ? 7.110 0.423 13.062 1.00 86.75 96 GLN A N 1
ATOM 763 C CA . GLN A 1 96 ? 6.901 -1.017 13.201 1.00 86.75 96 GLN A CA 1
ATOM 764 C C . GLN A 1 96 ? 5.417 -1.381 13.165 1.00 86.75 96 GLN A C 1
ATOM 766 O O . GLN A 1 96 ? 5.044 -2.250 12.387 1.00 86.75 96 GLN A O 1
ATOM 771 N N . LYS A 1 97 ? 4.549 -0.723 13.947 1.00 88.94 97 LYS A N 1
ATOM 772 C CA . LYS A 1 97 ? 3.106 -1.031 13.942 1.00 88.94 97 LYS A CA 1
ATOM 773 C C . LYS A 1 97 ? 2.494 -0.834 12.558 1.00 88.94 97 LYS A C 1
ATOM 775 O O . LYS A 1 97 ? 1.720 -1.672 12.112 1.00 88.94 97 LYS A O 1
ATOM 780 N N . LEU A 1 98 ? 2.883 0.241 11.876 1.00 92.25 98 LEU A N 1
ATOM 781 C CA . LEU A 1 98 ? 2.385 0.540 10.539 1.00 92.25 98 LEU A CA 1
ATOM 782 C C . LEU A 1 98 ? 2.890 -0.469 9.501 1.00 92.25 98 LEU A C 1
ATOM 784 O O . LEU A 1 98 ? 2.112 -0.936 8.679 1.00 92.25 98 LEU A O 1
ATOM 788 N N . ALA A 1 99 ? 4.161 -0.871 9.592 1.00 94.00 99 ALA A N 1
ATOM 789 C CA . ALA A 1 99 ? 4.749 -1.888 8.727 1.00 94.00 99 ALA A CA 1
ATOM 790 C C . ALA A 1 99 ? 4.027 -3.237 8.841 1.00 94.00 99 ALA A C 1
ATOM 792 O O . ALA A 1 99 ? 3.826 -3.897 7.827 1.00 94.00 99 ALA A O 1
ATOM 793 N N . HIS A 1 100 ? 3.577 -3.618 10.043 1.00 95.25 100 HIS A N 1
ATOM 794 C CA . HIS A 1 100 ? 2.804 -4.848 10.224 1.00 95.25 100 HIS A CA 1
ATOM 795 C C . HIS A 1 100 ? 1.464 -4.818 9.494 1.00 95.25 100 HIS A C 1
ATOM 797 O O . HIS A 1 100 ? 0.964 -5.887 9.204 1.00 95.25 100 HIS A O 1
ATOM 803 N N . LYS A 1 101 ? 0.892 -3.651 9.170 1.00 96.69 101 LYS A N 1
ATOM 804 C CA . LYS A 1 101 ? -0.366 -3.557 8.413 1.00 96.69 101 LYS A CA 1
ATOM 805 C C . LYS A 1 101 ? -0.172 -3.593 6.893 1.00 96.69 101 LYS A C 1
ATOM 807 O O . LYS A 1 101 ? -1.162 -3.602 6.169 1.00 96.69 101 LYS A O 1
ATOM 812 N N . ILE A 1 102 ? 1.062 -3.585 6.384 1.00 97.69 102 ILE A N 1
ATOM 813 C CA . ILE A 1 102 ? 1.331 -3.539 4.940 1.00 97.69 102 ILE A CA 1
ATOM 814 C C . ILE A 1 102 ? 1.495 -4.956 4.384 1.00 97.69 102 ILE A C 1
ATOM 816 O O . ILE A 1 102 ? 2.402 -5.692 4.764 1.00 97.69 102 ILE A O 1
ATOM 820 N N . LEU A 1 103 ? 0.647 -5.303 3.420 1.00 98.12 103 LEU A N 1
ATOM 821 C CA . LEU A 1 103 ? 0.736 -6.514 2.616 1.00 98.12 103 LEU A CA 1
ATOM 822 C C . LEU A 1 103 ? 1.468 -6.177 1.313 1.00 98.12 103 LEU A C 1
ATOM 824 O O . LEU A 1 103 ? 0.950 -5.437 0.477 1.00 98.12 103 LEU A O 1
ATOM 828 N N . ILE A 1 104 ? 2.687 -6.697 1.151 1.00 97.50 104 ILE A N 1
ATOM 829 C CA . ILE A 1 104 ? 3.497 -6.484 -0.057 1.00 97.50 104 ILE A CA 1
ATOM 830 C C . ILE A 1 104 ? 2.904 -7.302 -1.208 1.00 97.50 104 ILE A C 1
ATOM 832 O O . ILE A 1 104 ? 2.776 -8.522 -1.108 1.00 97.50 104 ILE A O 1
ATOM 836 N N . GLY A 1 105 ? 2.567 -6.634 -2.310 1.00 97.50 105 GLY A N 1
ATOM 837 C CA . GLY A 1 105 ? 2.080 -7.276 -3.522 1.00 97.50 105 GLY A CA 1
ATOM 838 C C . GLY A 1 105 ? 3.194 -8.002 -4.275 1.00 97.50 105 GLY A C 1
ATOM 839 O O . GLY A 1 105 ? 4.241 -7.417 -4.555 1.00 97.50 105 GLY A O 1
ATOM 840 N N . ILE A 1 106 ? 2.944 -9.261 -4.639 1.00 96.25 106 ILE A N 1
ATOM 841 C CA . ILE A 1 106 ? 3.826 -10.094 -5.464 1.00 96.25 106 ILE A CA 1
ATOM 842 C C . ILE A 1 106 ? 3.016 -10.576 -6.667 1.00 96.25 106 ILE A C 1
ATOM 844 O O . ILE A 1 106 ? 2.000 -11.250 -6.505 1.00 96.25 106 ILE A O 1
ATOM 848 N N . ASN A 1 107 ? 3.4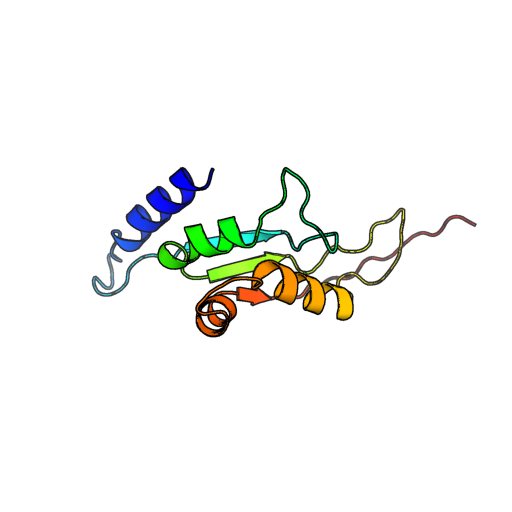55 -10.229 -7.874 1.00 96.19 107 ASN A N 1
ATOM 849 C CA . ASN A 1 107 ? 2.803 -10.650 -9.108 1.00 96.19 107 ASN A CA 1
ATOM 850 C C . ASN A 1 107 ? 3.077 -12.133 -9.411 1.00 96.19 107 ASN A C 1
ATOM 852 O O . ASN A 1 107 ? 4.225 -12.570 -9.422 1.00 96.19 107 ASN A O 1
ATOM 856 N N . PHE A 1 108 ? 2.023 -12.897 -9.717 1.00 97.69 108 PHE A N 1
ATOM 857 C CA . PHE A 1 108 ? 2.098 -14.272 -10.248 1.00 97.69 108 PHE A CA 1
ATOM 858 C C . PHE A 1 108 ? 1.905 -14.290 -11.776 1.00 97.69 108 PHE A C 1
ATOM 860 O O . PHE A 1 108 ? 1.274 -15.176 -12.345 1.00 97.69 108 PHE A O 1
ATOM 867 N N . TYR A 1 109 ? 2.435 -13.266 -12.439 1.00 96.50 109 TYR A N 1
ATOM 868 C CA . TYR A 1 109 ? 2.465 -13.099 -13.890 1.00 96.50 109 TYR A CA 1
ATOM 869 C C . TYR A 1 109 ? 3.773 -12.409 -14.290 1.00 96.50 109 TYR A C 1
ATOM 871 O O . TYR A 1 109 ? 4.476 -11.866 -13.438 1.00 96.50 109 TYR A O 1
ATOM 879 N N . GLY A 1 110 ? 4.093 -12.408 -15.580 1.00 95.69 110 GLY A N 1
ATOM 880 C CA . GLY A 1 110 ? 5.194 -11.640 -16.158 1.00 95.69 110 GLY A CA 1
ATOM 881 C C . GLY A 1 110 ? 4.751 -10.967 -17.454 1.00 95.69 110 GLY A C 1
ATOM 882 O O . GLY A 1 110 ? 3.687 -11.290 -17.979 1.00 95.69 110 GLY A O 1
ATOM 883 N N . ASN A 1 111 ? 5.564 -10.037 -17.952 1.00 94.69 111 ASN A N 1
ATOM 884 C CA . ASN A 1 111 ? 5.319 -9.364 -19.224 1.00 94.69 111 ASN A CA 1
ATOM 885 C C . ASN A 1 111 ? 6.286 -9.895 -20.284 1.00 94.69 111 ASN A C 1
ATOM 887 O O . ASN A 1 111 ? 7.491 -9.956 -20.040 1.00 94.69 111 ASN A O 1
ATOM 891 N N . ASP A 1 112 ? 5.743 -10.253 -21.444 1.00 94.88 112 ASP A N 1
ATOM 892 C CA . ASP A 1 112 ? 6.505 -10.546 -22.655 1.00 94.88 112 ASP A CA 1
ATOM 893 C C . ASP A 1 112 ? 6.505 -9.293 -23.540 1.00 94.88 112 ASP A C 1
ATOM 895 O O . ASP A 1 112 ? 5.443 -8.782 -23.909 1.00 94.88 112 ASP A O 1
ATOM 899 N N . PHE A 1 113 ? 7.687 -8.737 -23.800 1.00 93.62 113 PHE A N 1
ATOM 900 C CA . PHE A 1 113 ? 7.837 -7.448 -24.469 1.00 93.62 113 PHE A CA 1
ATOM 901 C C . PHE A 1 113 ? 8.279 -7.639 -25.918 1.00 93.62 113 PHE A C 1
ATOM 903 O O . PHE A 1 113 ? 9.339 -8.201 -26.183 1.00 93.62 113 PHE A O 1
ATOM 910 N N . ILE A 1 114 ? 7.509 -7.082 -26.855 1.00 91.44 114 ILE A N 1
ATOM 911 C CA . ILE A 1 114 ? 7.913 -6.979 -28.260 1.00 91.44 114 ILE A CA 1
ATOM 912 C C . ILE A 1 114 ? 8.773 -5.723 -28.409 1.00 91.44 114 ILE A C 1
ATOM 914 O O . ILE A 1 114 ? 8.270 -4.606 -28.290 1.00 91.44 114 ILE A O 1
ATOM 918 N N . ILE A 1 115 ? 10.067 -5.906 -28.660 1.00 84.62 115 ILE A N 1
ATOM 919 C CA . ILE A 1 115 ? 11.007 -4.812 -28.918 1.00 84.62 115 ILE A CA 1
ATOM 920 C C . ILE A 1 115 ? 11.103 -4.651 -30.438 1.00 84.62 115 ILE A C 1
ATOM 922 O O . ILE A 1 115 ? 11.468 -5.598 -31.130 1.00 84.62 115 ILE A O 1
ATOM 926 N N . SER A 1 116 ? 10.723 -3.486 -30.967 1.00 75.50 116 SER A N 1
ATOM 927 C CA . SER A 1 116 ? 10.920 -3.161 -32.385 1.00 75.50 116 SER A CA 1
ATOM 928 C C . SER A 1 116 ? 12.410 -2.960 -32.670 1.00 75.50 116 SER A C 1
ATOM 930 O O . SER A 1 116 ? 13.039 -2.160 -31.972 1.00 75.50 116 SER A O 1
ATOM 932 N N . GLU A 1 117 ? 12.941 -3.673 -33.668 1.00 63.69 117 GLU A N 1
ATOM 933 C CA . GLU A 1 117 ? 14.292 -3.462 -34.223 1.00 63.69 117 GLU A CA 1
ATOM 934 C C . GLU A 1 117 ? 14.426 -2.125 -34.965 1.00 63.69 117 GLU A C 1
ATOM 936 O O . GLU A 1 117 ? 13.443 -1.700 -35.622 1.00 63.69 117 GLU A O 1
#

pLDDT: mean 92.21, std 6.21, range [63.69, 98.19]

Mean predicted aligned error: 4.55 Å

InterPro domains:
  IPR001223 Glycoside hydrolase family 18, catalytic domain [PF00704] (3-114)
  IPR001223 Glycoside hydrolase family 18, catalytic domain [PS51910] (1-117)
  IPR017853 Glycoside hydrolase superfamily [SSF51445] (3-115)

Nearest PDB structures (foldseek):
  3bxw-assembly1_B  TM=8.671E-01  e=6.155E-07  Homo sapiens
  3bxw-assembly1_A  TM=8.652E-01  e=5.766E-07  Homo sapiens
  4s3k-assembly1_A  TM=7.694E-01  e=4.497E-03  Priestia megaterium QM B1551
  7z64-assembly2_B  TM=5.888E-01  e=1.367E-02  Chitinivibrio alkaliphilus ACht1
  4fk9-assembly1_A  TM=4.571E-01  e=2.105E+00  Streptomyces sp. SirexAA-E